Protein AF-A0AA51MIH5-F1 (afdb_monomer)

Foldseek 3Di:
DDDDPQDPCNVCVPVVLVPDDQQDDQPDPVLVVQLCVLCVVVVQDDDPLLVVLLVLVNVCSNPPPDPQDPPVSLVVQQVVCVVVPRPVNQCVNPVVGSQVSSCRSSVNDDHPPPPCPPPDPPD

Sequence (123 aa):
MMFSDVSLDEMFPRAHAVMRAPLPTLKTDDVYQLIQSNAAERGLTLTNEHMAVINFILDFYEHCDDCQNARMLADMLQDEFLPQGGRKYLYQLFPDGPLSTIHDIAELPKLGNETDKSFGTNW

Structure (mmCIF, N/CA/C/O backbone):
data_AF-A0AA51MIH5-F1
#
_entry.id   AF-A0AA51MIH5-F1
#
loop_
_atom_site.group_PDB
_atom_site.id
_atom_site.type_symbol
_atom_site.label_atom_id
_atom_site.label_alt_id
_atom_site.label_comp_id
_atom_site.label_asym_id
_atom_site.label_entity_id
_atom_site.label_seq_id
_atom_site.pdbx_PDB_ins_code
_atom_site.Cartn_x
_atom_site.Cartn_y
_atom_site.Cartn_z
_atom_site.occupancy
_atom_site.B_iso_or_equiv
_atom_site.auth_seq_id
_atom_site.auth_comp_id
_atom_site.auth_asym_id
_atom_site.auth_atom_id
_atom_site.pdbx_PDB_model_num
ATOM 1 N N . MET A 1 1 ? 45.024 13.698 -13.655 1.00 39.78 1 MET A N 1
ATOM 2 C CA . MET A 1 1 ? 44.386 13.148 -14.869 1.00 39.78 1 MET A CA 1
ATOM 3 C C . MET A 1 1 ? 43.016 12.652 -14.436 1.00 39.78 1 MET A C 1
ATOM 5 O O . MET A 1 1 ? 42.956 11.671 -13.715 1.00 39.78 1 MET A O 1
ATOM 9 N N . MET A 1 2 ? 41.957 13.413 -14.719 1.00 47.53 2 MET A N 1
ATOM 10 C CA . MET A 1 2 ? 40.573 13.036 -14.409 1.00 47.53 2 MET A CA 1
ATOM 11 C C . MET A 1 2 ? 39.983 12.392 -15.663 1.00 47.53 2 MET A C 1
ATOM 13 O O . MET A 1 2 ? 39.725 13.095 -16.633 1.00 47.53 2 MET A O 1
ATOM 17 N N . PHE A 1 3 ? 39.802 11.074 -15.647 1.00 48.88 3 PHE A N 1
ATOM 18 C CA . PHE A 1 3 ? 38.935 10.373 -16.590 1.00 48.88 3 PHE A CA 1
ATOM 19 C C . PHE A 1 3 ? 37.870 9.646 -15.771 1.00 48.88 3 PHE A C 1
ATOM 21 O O . PHE A 1 3 ? 38.071 8.538 -15.294 1.00 48.88 3 PHE A O 1
ATOM 28 N N . SER A 1 4 ? 36.822 10.422 -15.501 1.00 52.72 4 SER A N 1
ATOM 29 C CA . SER A 1 4 ? 35.405 10.064 -15.479 1.00 52.72 4 SER A CA 1
ATOM 30 C C . SER A 1 4 ? 35.024 8.623 -15.107 1.00 52.72 4 SER A C 1
ATOM 32 O O . SER A 1 4 ? 35.064 7.715 -15.938 1.00 52.72 4 SER A O 1
ATOM 34 N N . ASP A 1 5 ? 34.534 8.485 -13.879 1.00 53.50 5 ASP A N 1
ATOM 35 C CA . ASP A 1 5 ? 33.703 7.383 -13.389 1.00 53.50 5 ASP A CA 1
ATOM 36 C C . ASP A 1 5 ? 32.289 7.523 -13.999 1.00 53.50 5 ASP A C 1
ATOM 38 O O . ASP A 1 5 ? 31.328 7.887 -13.329 1.00 53.50 5 ASP A O 1
ATOM 42 N N . VAL A 1 6 ? 32.190 7.395 -15.328 1.00 58.72 6 VAL A N 1
ATOM 43 C CA . VAL A 1 6 ? 30.896 7.386 -16.034 1.00 58.72 6 VAL A CA 1
ATOM 44 C C . VAL A 1 6 ? 30.295 6.009 -15.803 1.00 58.72 6 VAL A C 1
ATOM 46 O O . VAL A 1 6 ? 30.864 5.008 -16.252 1.00 58.72 6 VAL A O 1
ATOM 49 N N . SER A 1 7 ? 29.172 5.942 -15.090 1.00 64.38 7 SER A N 1
ATOM 50 C CA . SER A 1 7 ? 28.493 4.671 -14.843 1.00 64.38 7 SER A CA 1
ATOM 51 C C . SER A 1 7 ? 28.027 4.049 -16.165 1.00 64.38 7 SER A C 1
ATOM 53 O O . SER A 1 7 ? 27.779 4.738 -17.160 1.00 64.38 7 SER A O 1
ATOM 55 N N . LEU A 1 8 ? 27.888 2.720 -16.193 1.00 57.78 8 LEU A N 1
ATOM 56 C CA . LEU A 1 8 ? 27.331 2.004 -17.349 1.00 57.78 8 LEU A CA 1
ATOM 57 C C . LEU A 1 8 ? 25.956 2.562 -17.774 1.00 57.78 8 LEU A C 1
ATOM 59 O O . LEU A 1 8 ? 25.639 2.532 -18.965 1.00 57.78 8 LEU A O 1
ATOM 63 N N . ASP A 1 9 ? 25.198 3.127 -16.828 1.00 54.47 9 ASP A N 1
ATOM 64 C CA . ASP A 1 9 ? 23.903 3.771 -17.064 1.00 54.47 9 ASP A CA 1
ATOM 65 C C . ASP A 1 9 ? 24.015 5.058 -17.892 1.00 54.47 9 ASP A C 1
ATOM 67 O O . ASP A 1 9 ? 23.198 5.288 -18.786 1.00 54.47 9 ASP A O 1
ATOM 71 N N . GLU A 1 10 ? 25.047 5.875 -17.657 1.00 63.31 10 GLU A N 1
ATOM 72 C CA . GLU A 1 10 ? 25.308 7.074 -18.465 1.00 63.31 10 GLU A CA 1
ATOM 73 C C . GLU A 1 10 ? 25.839 6.717 -19.858 1.00 63.31 10 GLU A C 1
ATOM 75 O O . GLU A 1 10 ? 25.538 7.394 -20.845 1.00 63.31 10 GLU A O 1
ATOM 80 N N . MET A 1 11 ? 26.625 5.644 -19.956 1.00 71.00 11 MET A N 1
ATOM 81 C CA . MET A 1 11 ? 27.318 5.273 -21.190 1.00 71.00 11 MET A CA 1
ATOM 82 C C . MET A 1 11 ? 26.400 4.558 -22.196 1.00 71.00 11 MET A C 1
ATOM 84 O O . MET A 1 11 ? 26.547 4.741 -23.408 1.00 71.00 11 MET A O 1
ATOM 88 N N . PHE A 1 12 ? 25.428 3.774 -21.717 1.00 68.50 12 PHE A N 1
ATOM 89 C CA . PHE A 1 12 ? 24.509 3.011 -22.567 1.00 68.50 12 PHE A CA 1
ATOM 90 C C . PHE A 1 12 ? 23.062 3.033 -22.045 1.00 68.50 12 PHE A C 1
ATOM 92 O O . PHE A 1 12 ? 22.498 1.977 -21.740 1.00 68.50 12 PHE A O 1
ATOM 99 N N . PRO A 1 13 ? 22.386 4.196 -22.049 1.00 62.94 13 PRO A N 1
ATOM 100 C CA . PRO A 1 13 ? 21.031 4.334 -21.504 1.00 62.94 13 PRO A CA 1
ATOM 101 C C . PRO A 1 13 ? 19.997 3.429 -22.198 1.00 62.94 13 PRO A C 1
ATOM 103 O O . PRO A 1 13 ? 18.978 3.070 -21.617 1.00 62.94 13 PRO A O 1
ATOM 106 N N . ARG A 1 14 ? 20.258 3.008 -23.446 1.00 57.09 14 ARG A N 1
ATOM 107 C CA . ARG A 1 14 ? 19.399 2.063 -24.183 1.00 57.09 14 ARG A CA 1
ATOM 108 C C . ARG A 1 14 ? 19.694 0.586 -23.904 1.00 57.09 14 ARG A C 1
ATOM 110 O O . ARG A 1 14 ? 18.831 -0.243 -24.173 1.00 57.09 14 ARG A O 1
ATOM 117 N N . ALA A 1 15 ? 20.879 0.241 -23.394 1.00 58.00 15 ALA A N 1
ATOM 118 C CA . ALA A 1 15 ? 21.236 -1.146 -23.082 1.00 58.00 15 ALA A CA 1
ATOM 119 C C . ALA A 1 15 ? 20.620 -1.617 -21.755 1.00 58.00 15 ALA A C 1
ATOM 121 O O . ALA A 1 15 ? 20.317 -2.801 -21.618 1.00 58.00 15 ALA A O 1
ATOM 122 N N . HIS A 1 16 ? 20.358 -0.695 -20.819 1.00 57.00 16 HIS A N 1
ATOM 123 C CA . HIS A 1 16 ? 19.711 -1.000 -19.540 1.00 57.00 16 HIS A CA 1
ATOM 124 C C . HIS A 1 16 ? 18.347 -1.683 -19.729 1.00 57.00 16 HIS A C 1
ATOM 126 O O . HIS A 1 16 ? 18.065 -2.679 -19.063 1.00 57.00 16 HIS A O 1
ATOM 132 N N . ALA A 1 17 ? 17.508 -1.198 -20.649 1.00 54.28 17 ALA A N 1
ATOM 133 C CA .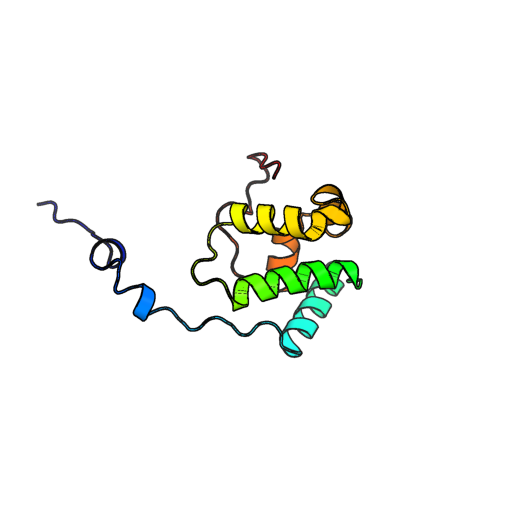 ALA A 1 17 ? 16.172 -1.762 -20.860 1.00 54.28 17 ALA A CA 1
ATOM 134 C C . ALA A 1 17 ? 16.201 -3.242 -21.296 1.00 54.28 17 ALA A C 1
ATOM 136 O O . ALA A 1 17 ? 15.265 -3.978 -21.013 1.00 54.28 17 ALA A O 1
ATOM 137 N N . VAL A 1 18 ? 17.282 -3.689 -21.947 1.00 59.59 18 VAL A N 1
ATOM 138 C CA . VAL A 1 18 ? 17.433 -5.064 -22.459 1.00 59.59 18 VAL A CA 1
ATOM 139 C C . VAL A 1 18 ? 18.000 -6.023 -21.399 1.00 59.59 18 VAL A C 1
ATOM 141 O O . VAL A 1 18 ? 17.846 -7.232 -21.532 1.00 59.59 18 VAL A O 1
ATOM 144 N N . MET A 1 19 ? 18.634 -5.508 -20.339 1.00 63.66 19 MET A N 1
ATOM 145 C CA . MET A 1 19 ? 19.292 -6.307 -19.290 1.00 63.66 19 MET A CA 1
ATOM 146 C C . MET A 1 19 ? 18.574 -6.287 -17.930 1.00 63.66 19 MET A C 1
ATOM 148 O O . MET A 1 19 ? 19.139 -6.760 -16.944 1.00 63.66 19 MET A O 1
ATOM 152 N N . ARG A 1 20 ? 17.347 -5.753 -17.836 1.00 63.41 20 ARG A N 1
ATOM 153 C CA . ARG A 1 20 ? 16.592 -5.809 -16.573 1.00 63.41 20 ARG A CA 1
ATOM 154 C C . ARG A 1 20 ? 16.202 -7.244 -16.226 1.00 63.41 20 ARG A C 1
ATOM 156 O O . ARG A 1 20 ? 15.889 -8.049 -17.102 1.00 63.41 20 ARG A O 1
ATOM 163 N N . ALA A 1 21 ? 16.201 -7.537 -14.926 1.00 66.81 21 ALA A N 1
ATOM 164 C CA . ALA A 1 21 ? 15.567 -8.737 -14.401 1.00 66.81 21 ALA A CA 1
ATOM 165 C C . ALA A 1 21 ? 14.083 -8.770 -14.827 1.00 66.81 21 ALA A C 1
ATOM 167 O O . ALA A 1 21 ? 13.479 -7.703 -14.971 1.00 66.81 21 ALA A O 1
ATOM 168 N N . PRO A 1 22 ? 13.498 -9.960 -15.051 1.00 76.00 22 PRO A N 1
ATOM 169 C CA . PRO A 1 22 ? 12.076 -10.065 -15.355 1.00 76.00 22 PRO A CA 1
ATOM 170 C C . PRO A 1 22 ? 11.239 -9.469 -14.217 1.00 76.00 22 PRO A C 1
ATOM 172 O O . PRO A 1 22 ? 11.638 -9.546 -13.052 1.00 76.00 22 PRO A O 1
ATOM 175 N N . LEU A 1 23 ? 10.078 -8.901 -14.563 1.00 78.75 23 LEU A N 1
ATOM 176 C CA . LEU A 1 23 ? 9.125 -8.409 -13.570 1.00 78.75 23 LEU A CA 1
ATOM 177 C C . LEU A 1 23 ? 8.739 -9.547 -12.613 1.00 78.75 23 LEU A C 1
ATOM 179 O O . LEU A 1 23 ? 8.585 -10.695 -13.053 1.00 78.75 23 LEU A O 1
ATOM 183 N N . PRO A 1 24 ? 8.632 -9.260 -11.306 1.00 84.81 24 PRO A N 1
ATOM 184 C CA . PRO A 1 24 ? 8.292 -10.279 -10.331 1.00 84.81 24 PRO A CA 1
ATOM 185 C C . PRO A 1 24 ? 6.863 -10.779 -10.562 1.00 84.81 24 PRO A C 1
ATOM 187 O O . PRO A 1 24 ? 6.011 -10.055 -11.065 1.00 84.81 24 PRO A O 1
ATOM 190 N N . THR A 1 25 ? 6.589 -12.017 -10.155 1.00 90.06 25 THR A N 1
ATOM 191 C CA . THR A 1 25 ? 5.219 -12.526 -10.014 1.00 90.06 25 THR A CA 1
ATOM 192 C C . THR A 1 25 ? 4.887 -12.530 -8.530 1.00 90.06 25 THR A C 1
ATOM 194 O O . THR A 1 25 ? 5.454 -13.314 -7.769 1.00 90.06 25 THR A O 1
ATOM 197 N N . LEU A 1 26 ? 4.021 -11.615 -8.114 1.00 92.56 26 LEU A N 1
ATOM 198 C CA . LEU A 1 26 ? 3.710 -11.318 -6.719 1.00 92.56 26 LEU A CA 1
ATOM 199 C C . LEU A 1 26 ? 2.329 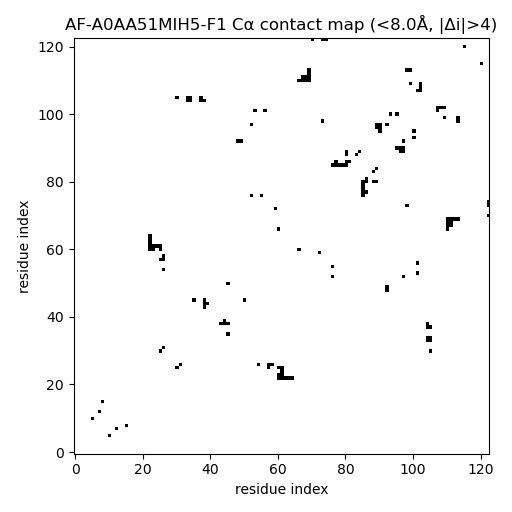-11.825 -6.306 1.00 92.56 26 LEU A C 1
ATOM 201 O O . LEU A 1 26 ? 2.121 -12.120 -5.136 1.00 92.56 26 LEU A O 1
ATOM 205 N N . LYS A 1 27 ? 1.376 -11.959 -7.231 1.00 94.38 27 LYS A N 1
ATOM 206 C CA . LYS A 1 27 ? 0.011 -12.419 -6.928 1.00 94.38 27 LYS A CA 1
ATOM 207 C C . LYS A 1 27 ? -0.089 -13.943 -6.831 1.00 94.38 27 LYS A C 1
ATOM 209 O O . LYS A 1 27 ? -0.879 -14.582 -7.526 1.00 94.38 27 LYS A O 1
ATOM 214 N N . THR A 1 28 ? 0.730 -14.534 -5.969 1.00 96.31 28 THR A N 1
ATOM 215 C CA . THR A 1 28 ? 0.761 -15.976 -5.690 1.00 96.31 28 THR A CA 1
ATOM 216 C C . THR A 1 28 ? 0.191 -16.279 -4.307 1.00 96.31 28 THR A C 1
ATOM 218 O O . THR A 1 28 ? 0.210 -15.428 -3.415 1.00 96.31 28 THR A O 1
ATOM 221 N N . ASP A 1 29 ? -0.297 -17.506 -4.106 1.00 96.75 29 ASP A N 1
ATOM 222 C CA . ASP A 1 29 ? -0.845 -17.934 -2.811 1.00 96.75 29 ASP A CA 1
ATOM 223 C C . ASP A 1 29 ? 0.173 -17.760 -1.674 1.00 96.75 29 ASP A C 1
ATOM 225 O O . ASP A 1 29 ? -0.181 -17.272 -0.602 1.00 96.75 29 ASP A O 1
ATOM 229 N N . ASP A 1 30 ? 1.445 -18.080 -1.926 1.00 96.44 30 ASP A N 1
ATOM 230 C CA . ASP A 1 30 ? 2.524 -17.953 -0.943 1.00 96.44 30 ASP A CA 1
ATOM 231 C C . ASP A 1 30 ? 2.721 -16.499 -0.488 1.00 96.44 30 ASP A C 1
ATOM 233 O O . ASP A 1 30 ? 2.848 -16.233 0.709 1.00 96.44 30 ASP A O 1
ATOM 237 N N . VAL A 1 31 ? 2.682 -15.539 -1.419 1.00 96.69 31 VAL A N 1
ATOM 238 C CA . VAL A 1 31 ? 2.807 -14.108 -1.096 1.00 96.69 31 VAL A CA 1
ATOM 239 C C . VAL A 1 31 ? 1.588 -13.617 -0.316 1.00 96.69 31 VAL A C 1
ATOM 241 O O . VAL A 1 31 ? 1.736 -12.881 0.659 1.00 96.69 31 VAL A O 1
ATOM 244 N N . TYR A 1 32 ? 0.377 -14.053 -0.670 1.00 97.75 32 TYR A N 1
ATOM 245 C CA . TYR A 1 32 ? -0.815 -13.694 0.102 1.00 97.75 32 TYR A CA 1
ATOM 246 C C . TYR A 1 32 ? -0.790 -14.263 1.525 1.00 97.75 32 TYR A C 1
ATOM 248 O O . TYR A 1 32 ? -1.218 -13.576 2.456 1.00 97.75 32 TYR A O 1
ATOM 256 N N . GLN A 1 33 ? -0.276 -15.481 1.715 1.00 97.88 33 GLN A N 1
ATOM 257 C CA . GLN A 1 33 ? -0.089 -16.065 3.048 1.00 97.88 33 GLN A CA 1
ATOM 258 C C . GLN A 1 33 ? 0.958 -15.298 3.861 1.00 97.88 33 GLN A C 1
ATOM 260 O O . GLN A 1 33 ? 0.719 -14.994 5.031 1.00 97.88 33 GLN A O 1
ATOM 265 N N . LEU A 1 34 ? 2.077 -14.921 3.236 1.00 97.81 34 LEU A N 1
ATOM 266 C CA . LEU A 1 34 ? 3.104 -14.078 3.852 1.00 97.81 34 LEU A CA 1
ATOM 267 C C . LEU A 1 34 ? 2.519 -12.742 4.328 1.00 97.81 34 LEU A C 1
ATOM 269 O O . LEU A 1 34 ? 2.668 -12.385 5.496 1.00 97.81 34 LEU A O 1
ATOM 273 N N . ILE A 1 35 ? 1.788 -12.040 3.456 1.00 98.19 35 ILE A N 1
ATOM 274 C CA . ILE A 1 35 ? 1.135 -10.760 3.769 1.00 98.19 35 ILE A CA 1
ATOM 275 C C . ILE A 1 35 ? 0.177 -10.905 4.956 1.00 98.19 35 ILE A C 1
ATOM 277 O O . ILE A 1 35 ? 0.190 -10.070 5.862 1.00 98.19 35 ILE A O 1
ATOM 281 N N . GLN A 1 36 ? -0.639 -11.964 4.979 1.00 97.94 36 GLN A N 1
ATOM 282 C CA . GLN A 1 36 ? -1.560 -12.225 6.089 1.00 97.94 36 GLN A CA 1
ATOM 283 C C . GLN A 1 36 ? -0.819 -12.491 7.402 1.00 97.94 36 GLN A C 1
ATOM 285 O O . GLN A 1 36 ? -1.195 -11.926 8.430 1.00 97.94 36 GLN A O 1
ATOM 290 N N . SER A 1 37 ? 0.244 -13.301 7.370 1.00 98.12 37 SER A N 1
ATOM 291 C CA . SER A 1 37 ? 1.075 -13.592 8.543 1.00 98.12 37 SER A CA 1
ATOM 292 C C . SER A 1 37 ? 1.722 -12.318 9.091 1.00 98.12 37 SER A C 1
ATOM 294 O O . SER A 1 37 ? 1.547 -11.982 10.262 1.00 98.12 37 SER A O 1
ATOM 296 N N . ASN A 1 38 ? 2.385 -11.549 8.225 1.00 98.12 38 ASN A N 1
ATOM 297 C CA . ASN A 1 38 ? 3.085 -10.319 8.594 1.00 98.12 38 ASN A CA 1
ATOM 298 C C . ASN A 1 38 ? 2.128 -9.237 9.119 1.00 98.12 38 ASN A C 1
ATOM 300 O O . ASN A 1 38 ? 2.458 -8.514 10.062 1.00 98.12 38 ASN A O 1
ATOM 304 N N . ALA A 1 39 ? 0.930 -9.115 8.538 1.00 97.56 39 ALA A N 1
ATOM 305 C CA . ALA A 1 39 ? -0.095 -8.202 9.038 1.00 97.56 39 ALA A CA 1
ATOM 306 C C . ALA A 1 39 ? -0.604 -8.627 10.425 1.00 97.56 39 ALA A C 1
ATOM 308 O O . ALA A 1 39 ? -0.698 -7.789 11.325 1.00 97.56 39 ALA A O 1
ATOM 309 N N . ALA A 1 40 ? -0.862 -9.924 10.627 1.00 96.94 40 ALA A N 1
ATOM 310 C CA . ALA A 1 40 ? -1.318 -10.460 11.907 1.00 96.94 40 ALA A CA 1
ATOM 311 C C . ALA A 1 40 ? -0.285 -10.257 13.028 1.00 96.94 40 ALA A C 1
ATOM 313 O O . ALA A 1 40 ? -0.652 -9.825 14.121 1.00 96.94 40 ALA A O 1
ATOM 314 N N . GLU A 1 41 ? 1.004 -10.481 12.754 1.00 96.62 41 GLU A N 1
ATOM 315 C CA . GLU A 1 41 ? 2.100 -10.218 13.702 1.00 96.62 41 GLU A CA 1
ATOM 316 C C . GLU A 1 41 ? 2.172 -8.748 14.140 1.00 96.62 41 GLU A C 1
ATOM 318 O O . GLU A 1 41 ? 2.553 -8.442 15.271 1.00 96.62 41 GLU A O 1
ATOM 323 N N . ARG A 1 42 ? 1.755 -7.832 13.262 1.00 93.38 42 ARG A N 1
ATOM 324 C CA . ARG A 1 42 ? 1.699 -6.386 13.520 1.00 93.38 42 ARG A CA 1
ATOM 325 C C . ARG A 1 42 ? 0.364 -5.924 14.112 1.00 93.38 42 ARG A C 1
ATOM 327 O O . ARG A 1 42 ? 0.186 -4.732 14.348 1.00 93.38 42 ARG A O 1
ATOM 334 N N . GLY A 1 43 ? -0.578 -6.837 14.354 1.00 95.38 43 GLY A N 1
ATOM 335 C CA . GLY A 1 43 ? -1.915 -6.511 14.857 1.00 95.38 43 GLY A CA 1
ATOM 336 C C . GLY A 1 43 ? -2.824 -5.821 13.831 1.00 95.38 43 GLY A C 1
ATOM 337 O O . GLY A 1 43 ? -3.837 -5.235 14.214 1.00 95.38 43 GLY A O 1
ATOM 338 N N . LEU A 1 44 ? -2.488 -5.886 12.539 1.00 95.69 44 LEU A N 1
ATOM 339 C CA . LEU A 1 44 ? -3.301 -5.361 11.446 1.00 95.69 44 LEU A CA 1
ATOM 340 C C . LEU A 1 44 ? -4.251 -6.450 10.933 1.00 95.69 44 LEU A C 1
ATOM 342 O O . LEU A 1 44 ? -3.824 -7.487 10.432 1.00 95.69 44 LEU A O 1
ATOM 346 N N . THR A 1 45 ? -5.559 -6.205 11.027 1.00 96.44 45 THR A N 1
ATOM 347 C CA . THR A 1 45 ? -6.572 -7.101 10.449 1.00 96.44 45 THR A CA 1
ATOM 348 C C . THR A 1 45 ? -6.862 -6.697 9.009 1.00 96.44 45 THR A C 1
ATOM 350 O O . THR A 1 45 ? -7.409 -5.624 8.766 1.00 96.44 45 THR A O 1
ATOM 353 N N . LEU A 1 46 ? -6.534 -7.568 8.054 1.00 97.69 46 LEU A N 1
ATOM 354 C CA . LEU A 1 46 ? -6.773 -7.318 6.633 1.00 97.69 46 LEU A CA 1
ATOM 355 C C . LEU A 1 46 ? -8.217 -7.658 6.253 1.00 97.69 46 LEU A C 1
ATOM 357 O O . LEU A 1 46 ? -8.601 -8.822 6.165 1.00 97.69 46 LEU A O 1
ATOM 361 N N . THR A 1 47 ? -9.025 -6.628 6.019 1.00 98.25 47 THR A N 1
ATOM 362 C CA . THR A 1 47 ? -10.370 -6.772 5.438 1.00 98.25 47 THR A CA 1
ATOM 363 C C . THR A 1 47 ? -10.314 -6.779 3.906 1.00 98.25 47 THR A C 1
ATOM 365 O O . THR A 1 47 ? -9.265 -6.534 3.309 1.00 98.25 47 THR A O 1
ATOM 368 N N . ASN A 1 48 ? -11.457 -6.991 3.247 1.00 98.25 48 ASN A N 1
ATOM 369 C CA . ASN A 1 48 ? -11.559 -6.924 1.784 1.00 98.25 48 ASN A CA 1
ATOM 370 C C . ASN A 1 48 ? -11.087 -5.569 1.229 1.00 98.25 48 ASN A C 1
ATOM 372 O O . ASN A 1 48 ? -10.450 -5.512 0.181 1.00 98.25 48 ASN A O 1
ATOM 376 N N . GLU A 1 49 ? -11.355 -4.488 1.958 1.00 98.12 49 GLU A N 1
ATOM 377 C CA . GLU A 1 49 ? -10.919 -3.133 1.631 1.00 98.12 49 GLU A CA 1
ATOM 378 C C . GLU A 1 49 ? -9.393 -2.998 1.666 1.00 98.12 49 GLU A C 1
ATOM 380 O O . GLU A 1 49 ? -8.807 -2.423 0.752 1.00 98.12 49 GLU A O 1
ATOM 385 N N . HIS A 1 50 ? -8.736 -3.579 2.675 1.00 98.44 50 HIS A N 1
ATOM 386 C CA . HIS A 1 50 ? -7.273 -3.606 2.749 1.00 98.44 50 HIS A CA 1
ATOM 387 C C . HIS A 1 50 ? -6.690 -4.423 1.595 1.00 98.44 50 HIS A C 1
ATOM 389 O O . HIS A 1 50 ? -5.740 -3.989 0.942 1.00 98.44 50 HIS A O 1
ATOM 395 N N . MET A 1 51 ? -7.294 -5.580 1.306 1.00 98.38 51 MET A N 1
ATOM 396 C CA . MET A 1 51 ? -6.859 -6.454 0.218 1.00 98.38 51 MET A CA 1
ATOM 397 C C . MET A 1 51 ? -6.998 -5.792 -1.154 1.00 98.38 51 MET A C 1
ATOM 399 O O . MET A 1 51 ? -6.159 -6.032 -2.016 1.00 98.38 51 MET A O 1
ATOM 403 N N . ALA A 1 52 ? -8.000 -4.935 -1.367 1.00 98.19 52 ALA A N 1
ATOM 404 C CA . ALA A 1 52 ? -8.127 -4.171 -2.608 1.00 98.19 52 ALA A CA 1
ATOM 405 C C . ALA A 1 52 ? -6.928 -3.230 -2.827 1.00 98.19 52 ALA A C 1
ATOM 407 O O . ALA A 1 52 ? -6.356 -3.213 -3.915 1.00 98.19 52 ALA A O 1
ATOM 408 N N . VAL A 1 53 ? -6.501 -2.506 -1.786 1.00 97.88 53 VAL A N 1
ATOM 409 C CA . VAL A 1 53 ? -5.335 -1.603 -1.853 1.00 97.88 53 VAL A CA 1
ATOM 410 C C . VAL A 1 53 ? -4.035 -2.390 -2.036 1.00 97.88 53 VAL A C 1
ATOM 412 O O . VAL A 1 53 ? -3.204 -2.021 -2.862 1.00 97.88 53 VAL A O 1
ATOM 415 N N . ILE A 1 54 ? -3.869 -3.500 -1.308 1.00 97.69 54 ILE A N 1
ATOM 416 C CA . ILE A 1 54 ? -2.709 -4.393 -1.453 1.00 97.69 54 ILE A CA 1
ATOM 417 C C . ILE A 1 54 ? -2.619 -4.912 -2.887 1.00 97.69 54 ILE A C 1
ATOM 419 O O . ILE A 1 54 ? -1.573 -4.786 -3.515 1.00 97.69 54 ILE A O 1
ATOM 423 N N . ASN A 1 55 ? -3.720 -5.438 -3.428 1.00 97.31 55 ASN A N 1
ATOM 424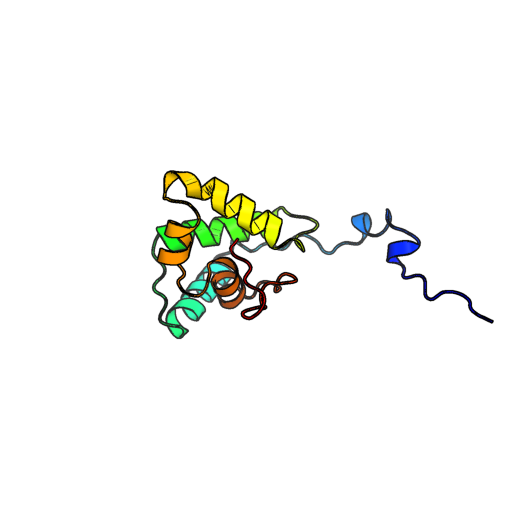 C CA . ASN A 1 55 ? -3.757 -5.969 -4.787 1.00 97.31 55 ASN A CA 1
ATOM 425 C C . ASN A 1 55 ? -3.383 -4.925 -5.834 1.00 97.31 55 ASN A C 1
ATOM 427 O O . ASN A 1 55 ? -2.643 -5.264 -6.749 1.00 97.31 55 ASN A O 1
ATOM 431 N N . PHE A 1 56 ? -3.836 -3.680 -5.672 1.00 95.94 56 PHE A N 1
ATOM 432 C CA . PHE A 1 56 ? -3.457 -2.586 -6.563 1.00 95.94 56 PHE A CA 1
ATOM 433 C C . PHE A 1 56 ? -1.941 -2.342 -6.567 1.00 95.94 56 PHE A C 1
ATOM 435 O O . PHE A 1 56 ? -1.338 -2.178 -7.624 1.00 95.94 56 PHE A O 1
ATOM 442 N N . ILE A 1 57 ? -1.302 -2.352 -5.393 1.00 93.75 57 ILE A N 1
ATOM 443 C CA . ILE A 1 57 ? 0.155 -2.180 -5.296 1.00 93.75 57 ILE A CA 1
ATOM 444 C C . ILE A 1 57 ? 0.889 -3.377 -5.910 1.00 93.75 57 ILE A C 1
ATOM 446 O O . ILE A 1 57 ? 1.861 -3.179 -6.633 1.00 93.75 57 ILE A O 1
ATOM 450 N N . LEU A 1 58 ? 0.425 -4.607 -5.670 1.00 94.06 58 LEU A N 1
ATOM 451 C CA . LEU A 1 58 ? 1.016 -5.789 -6.306 1.00 94.06 58 LEU A CA 1
ATOM 452 C C . LEU A 1 58 ? 0.883 -5.720 -7.835 1.00 94.06 58 LEU A C 1
ATOM 454 O O . LEU A 1 58 ? 1.871 -5.936 -8.529 1.00 94.06 58 LEU A O 1
ATOM 458 N N . ASP A 1 59 ? -0.292 -5.337 -8.352 1.00 92.12 59 ASP A N 1
ATOM 459 C CA . ASP A 1 59 ? -0.519 -5.130 -9.789 1.00 92.12 59 ASP A CA 1
ATOM 460 C C . ASP A 1 59 ? 0.448 -4.101 -10.370 1.00 92.12 59 ASP A C 1
ATOM 462 O O . ASP A 1 59 ? 1.010 -4.321 -11.442 1.00 92.12 59 ASP A O 1
ATOM 466 N N . PHE A 1 60 ? 0.674 -2.997 -9.656 1.00 88.88 60 PHE A N 1
ATOM 467 C CA . PHE A 1 60 ? 1.644 -1.993 -10.067 1.00 88.88 60 PHE A CA 1
ATOM 468 C C . PHE A 1 60 ? 3.035 -2.612 -10.232 1.00 88.88 60 PHE A C 1
ATOM 470 O O . PHE A 1 60 ? 3.610 -2.505 -11.310 1.00 88.88 60 PHE A O 1
ATOM 477 N N . TYR A 1 61 ? 3.552 -3.325 -9.229 1.00 86.75 61 TYR A N 1
ATOM 478 C CA . TYR A 1 61 ? 4.887 -3.935 -9.294 1.00 86.75 61 TYR A CA 1
ATOM 479 C C . TYR A 1 61 ? 5.028 -5.060 -10.329 1.00 86.75 61 TYR A C 1
ATOM 481 O O . TYR A 1 61 ? 6.124 -5.268 -10.847 1.00 86.75 61 TYR A O 1
ATOM 489 N N . GLU A 1 62 ? 3.947 -5.768 -10.660 1.00 89.12 62 GLU A N 1
ATOM 490 C CA . GLU A 1 62 ? 3.954 -6.781 -11.725 1.00 89.12 62 GLU A CA 1
ATOM 491 C C . GLU A 1 62 ? 3.980 -6.175 -13.141 1.00 89.12 62 GLU A C 1
ATOM 493 O O . GLU A 1 62 ? 4.345 -6.872 -14.086 1.00 89.12 62 GLU A O 1
ATOM 498 N N . HIS A 1 63 ? 3.604 -4.899 -13.308 1.00 83.75 63 HIS A N 1
ATOM 499 C CA . HIS A 1 63 ? 3.455 -4.251 -14.624 1.00 83.75 63 HIS A CA 1
ATOM 500 C C . HIS A 1 63 ? 4.351 -3.025 -14.835 1.00 83.75 63 HIS A C 1
ATOM 502 O O . HIS A 1 63 ? 4.397 -2.476 -15.938 1.00 83.75 63 HIS A O 1
ATOM 508 N N . CYS A 1 64 ? 5.034 -2.558 -13.795 1.00 78.00 64 CYS A N 1
ATOM 509 C CA . CYS A 1 64 ? 5.850 -1.359 -13.851 1.00 78.00 64 CYS A CA 1
ATOM 510 C C . CYS A 1 64 ? 7.338 -1.714 -14.025 1.00 78.00 64 CYS A C 1
ATOM 512 O O . CYS A 1 64 ? 7.954 -2.410 -13.225 1.00 78.00 64 CYS A O 1
ATOM 514 N N . ASP A 1 65 ? 7.924 -1.195 -15.103 1.00 67.44 65 ASP A N 1
ATOM 515 C CA . ASP A 1 65 ? 9.313 -1.453 -15.500 1.00 67.44 65 ASP A CA 1
ATOM 516 C C . ASP A 1 65 ? 10.349 -0.561 -14.783 1.00 67.44 65 ASP A C 1
ATOM 518 O O . ASP A 1 65 ? 11.546 -0.858 -14.819 1.00 67.44 65 ASP A O 1
ATOM 522 N N . ASP A 1 66 ? 9.913 0.554 -14.181 1.00 67.06 66 ASP A N 1
ATOM 523 C CA . ASP A 1 66 ? 10.762 1.540 -13.490 1.00 67.06 66 ASP A CA 1
ATOM 524 C C . ASP A 1 66 ? 10.011 2.196 -12.318 1.00 67.06 66 ASP A C 1
ATOM 526 O O . ASP A 1 66 ? 9.522 3.326 -12.382 1.00 67.06 66 ASP A O 1
ATOM 530 N N . CYS A 1 67 ? 9.860 1.435 -11.237 1.00 64.75 67 CYS A N 1
ATOM 531 C CA . CYS A 1 67 ? 8.932 1.753 -10.151 1.00 64.75 67 CYS A CA 1
ATOM 532 C C . CYS A 1 67 ? 9.507 2.623 -9.048 1.00 64.75 67 CYS A C 1
ATOM 534 O O . CYS A 1 67 ? 8.954 2.648 -7.959 1.00 64.75 67 CYS A O 1
ATOM 536 N N . GLN A 1 68 ? 10.592 3.356 -9.286 1.00 65.31 68 GLN A N 1
ATOM 537 C CA . GLN A 1 68 ? 11.282 4.073 -8.208 1.00 65.31 68 GLN A CA 1
ATOM 538 C C . GLN A 1 68 ? 10.542 5.327 -7.709 1.00 65.31 68 GLN A C 1
ATOM 540 O O . GLN A 1 68 ? 10.960 5.947 -6.730 1.00 65.31 68 GLN A O 1
ATOM 545 N N . ASN A 1 69 ? 9.448 5.727 -8.364 1.00 74.31 69 ASN A N 1
ATOM 546 C CA . ASN A 1 69 ? 8.746 6.967 -8.056 1.00 74.31 69 ASN A CA 1
ATOM 547 C C . ASN A 1 69 ? 7.560 6.749 -7.103 1.00 74.31 69 ASN A C 1
ATOM 549 O O . ASN A 1 69 ? 6.414 6.600 -7.532 1.00 74.31 69 ASN A O 1
ATOM 553 N N . ALA A 1 70 ? 7.838 6.829 -5.800 1.00 74.44 70 ALA A N 1
ATOM 554 C CA . ALA A 1 70 ? 6.823 6.747 -4.748 1.00 74.44 70 ALA A CA 1
ATOM 555 C C . ALA A 1 70 ? 5.666 7.738 -4.948 1.00 74.44 70 ALA A C 1
ATOM 557 O O . ALA A 1 70 ? 4.509 7.397 -4.708 1.00 74.44 70 ALA A O 1
ATOM 558 N N . ARG A 1 71 ? 5.967 8.954 -5.432 1.00 77.31 71 ARG A N 1
ATOM 559 C CA . ARG A 1 71 ? 4.970 10.007 -5.680 1.00 77.31 71 ARG A CA 1
ATOM 560 C C . ARG A 1 71 ? 3.957 9.591 -6.735 1.00 77.31 71 ARG A C 1
ATOM 562 O O . ARG A 1 71 ? 2.765 9.727 -6.506 1.00 77.31 71 ARG A O 1
ATOM 569 N N . MET A 1 72 ? 4.432 9.024 -7.840 1.00 83.94 72 MET A N 1
ATOM 570 C CA . MET A 1 72 ? 3.559 8.538 -8.907 1.00 83.94 72 MET A CA 1
ATOM 571 C C . MET A 1 72 ? 2.643 7.409 -8.423 1.00 83.94 72 MET A C 1
ATOM 573 O O . MET A 1 72 ? 1.450 7.441 -8.709 1.00 83.94 72 MET A O 1
ATOM 577 N N . LEU A 1 73 ? 3.167 6.452 -7.649 1.00 88.44 73 LEU A N 1
ATOM 578 C CA . LEU A 1 73 ? 2.351 5.372 -7.086 1.00 88.44 73 LEU A CA 1
ATOM 579 C C . LEU A 1 73 ? 1.286 5.904 -6.113 1.00 88.44 73 LEU A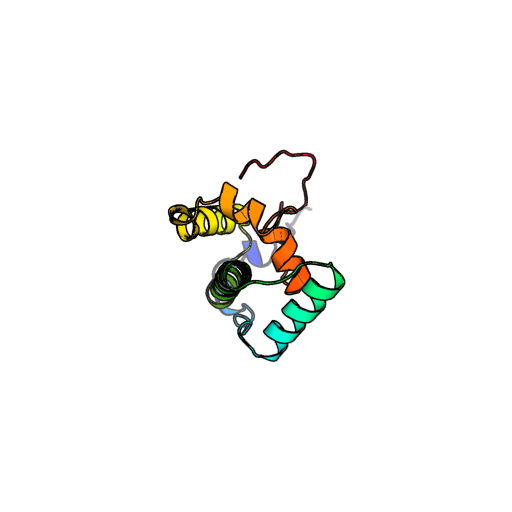 C 1
ATOM 581 O O . LEU A 1 73 ? 0.139 5.461 -6.142 1.00 88.44 73 LEU A O 1
ATOM 585 N N . ALA A 1 74 ? 1.643 6.866 -5.265 1.00 87.50 74 ALA A N 1
ATOM 586 C CA . ALA A 1 74 ? 0.692 7.472 -4.341 1.00 87.50 74 ALA A CA 1
ATOM 587 C C . ALA A 1 74 ? -0.401 8.278 -5.053 1.00 87.50 74 ALA A C 1
ATOM 589 O O . ALA A 1 74 ? -1.563 8.168 -4.665 1.00 87.50 74 ALA A O 1
ATOM 590 N N . ASP A 1 75 ? -0.051 9.039 -6.094 1.00 88.88 75 ASP A N 1
ATOM 591 C CA . ASP A 1 75 ? -1.020 9.773 -6.915 1.00 88.88 75 ASP A CA 1
ATOM 592 C C . ASP A 1 75 ? -1.993 8.790 -7.602 1.00 88.88 75 ASP A C 1
ATOM 594 O O . ASP A 1 75 ? -3.206 8.982 -7.567 1.00 88.88 75 ASP A O 1
ATOM 598 N N . MET A 1 76 ? -1.490 7.666 -8.127 1.00 92.06 76 MET A N 1
ATOM 599 C CA . MET A 1 76 ? -2.331 6.612 -8.713 1.00 92.06 76 MET A CA 1
ATOM 600 C C . MET A 1 76 ? -3.270 5.956 -7.695 1.00 92.06 76 MET A C 1
ATOM 602 O O . MET A 1 76 ? -4.446 5.758 -7.986 1.00 92.06 76 MET A O 1
ATOM 606 N N . LEU A 1 77 ? -2.778 5.639 -6.494 1.00 92.56 77 LEU A N 1
ATOM 607 C CA . LEU A 1 77 ? -3.613 5.117 -5.407 1.00 92.56 77 LEU A CA 1
ATOM 608 C C . LEU A 1 77 ? -4.695 6.116 -4.993 1.00 92.56 77 LEU A C 1
ATOM 610 O O . LEU A 1 77 ? -5.838 5.736 -4.742 1.00 92.56 77 LEU A O 1
ATOM 614 N N . GLN A 1 78 ? -4.330 7.392 -4.893 1.00 93.25 78 GLN A N 1
ATOM 615 C CA . GLN A 1 78 ? -5.261 8.464 -4.575 1.00 93.25 78 GLN A CA 1
ATOM 616 C C . GLN A 1 78 ? -6.408 8.520 -5.588 1.00 93.25 78 GLN A C 1
ATOM 618 O O . GLN A 1 78 ? -7.564 8.643 -5.175 1.00 93.25 78 GLN A O 1
ATOM 623 N N . ASP A 1 79 ? -6.086 8.434 -6.876 1.00 95.81 79 ASP A N 1
ATOM 624 C CA . ASP A 1 79 ? -7.060 8.498 -7.964 1.00 95.81 79 ASP A CA 1
ATOM 625 C C . ASP A 1 79 ? -7.931 7.237 -8.032 1.00 95.81 79 ASP A C 1
ATOM 627 O O . ASP A 1 79 ? -9.156 7.352 -8.119 1.00 95.81 79 ASP A O 1
ATOM 631 N N . GLU A 1 80 ? -7.332 6.048 -7.905 1.00 96.25 80 GLU A N 1
ATOM 632 C CA . GLU A 1 80 ? -8.053 4.766 -7.904 1.00 96.25 80 GLU A CA 1
ATOM 633 C C . GLU A 1 80 ? -9.085 4.707 -6.771 1.00 96.25 80 GLU A C 1
ATOM 635 O O . GLU A 1 80 ? -10.238 4.322 -6.975 1.00 96.25 80 GLU A O 1
ATOM 640 N N . PHE A 1 81 ? -8.691 5.147 -5.571 1.00 96.69 81 PHE A N 1
ATOM 641 C CA . PHE A 1 81 ? -9.541 5.091 -4.383 1.00 96.69 81 PHE A CA 1
ATOM 642 C C . PHE A 1 81 ? -10.311 6.391 -4.107 1.00 96.69 81 PHE A C 1
ATOM 644 O O . PHE A 1 81 ? -10.927 6.551 -3.044 1.00 96.69 81 PHE A O 1
ATOM 651 N N . LEU A 1 82 ? -10.310 7.340 -5.049 1.00 97.31 82 LEU A N 1
ATOM 652 C CA . LEU A 1 82 ? -11.034 8.606 -4.926 1.00 97.31 82 LEU A CA 1
ATOM 653 C C . LEU A 1 82 ? -12.535 8.408 -4.625 1.00 97.31 82 LEU A C 1
ATOM 655 O O . LEU A 1 82 ? -13.038 9.103 -3.734 1.00 97.31 82 LEU A O 1
ATOM 659 N N . PRO A 1 83 ? -13.256 7.450 -5.252 1.00 97.62 83 PRO A N 1
ATOM 660 C CA . PRO A 1 83 ? -14.669 7.200 -4.952 1.00 97.62 83 PRO A CA 1
ATOM 661 C C . PRO A 1 83 ? -14.938 6.748 -3.508 1.00 97.62 83 PRO A C 1
ATOM 663 O O . PRO A 1 83 ? -16.025 6.996 -2.987 1.00 97.62 83 P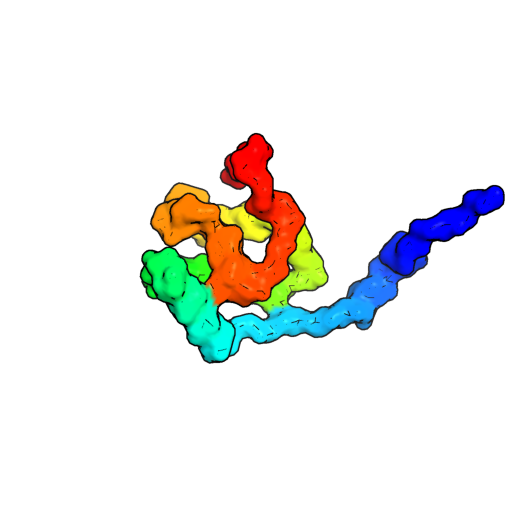RO A O 1
ATOM 666 N N . GLN A 1 84 ? -13.967 6.109 -2.846 1.00 97.62 84 GLN A N 1
ATOM 667 C CA . GLN A 1 84 ? -14.066 5.671 -1.446 1.00 97.62 84 GLN A CA 1
ATOM 668 C C . GLN A 1 84 ? -13.612 6.758 -0.455 1.00 97.62 84 GLN A C 1
ATOM 670 O O . GLN A 1 84 ? -13.796 6.607 0.752 1.00 97.62 84 GLN A O 1
ATOM 675 N N . GLY A 1 85 ? -13.065 7.876 -0.947 1.00 95.88 85 GLY A N 1
ATOM 676 C CA . GLY A 1 85 ? -12.582 9.001 -0.140 1.00 95.88 85 GLY A CA 1
ATOM 677 C C . GLY A 1 85 ? -11.086 9.296 -0.284 1.00 95.88 85 GLY A C 1
ATOM 678 O O . GLY A 1 85 ? -10.562 10.127 0.467 1.00 95.88 85 GLY A O 1
ATOM 679 N N . GLY A 1 86 ? -10.397 8.630 -1.216 1.00 95.44 86 GLY A N 1
ATOM 680 C CA . GLY A 1 86 ? -8.987 8.837 -1.548 1.00 95.44 86 GLY A CA 1
ATOM 681 C C . GLY A 1 86 ? -8.081 8.734 -0.323 1.00 95.44 86 GLY A C 1
ATOM 682 O O . GLY A 1 86 ? -8.189 7.810 0.479 1.00 95.44 86 GLY A O 1
ATOM 683 N N . ARG A 1 87 ? -7.226 9.735 -0.118 1.00 93.62 87 ARG A N 1
ATOM 684 C CA . ARG A 1 87 ? -6.181 9.773 0.908 1.00 93.62 87 ARG A CA 1
ATOM 685 C C . ARG A 1 87 ? -6.760 9.531 2.285 1.00 93.62 87 ARG A C 1
ATOM 687 O O . ARG A 1 87 ? -6.216 8.760 3.064 1.00 93.62 87 ARG A O 1
ATOM 694 N N . LYS A 1 88 ? -7.895 10.166 2.589 1.00 94.94 88 LYS A N 1
ATOM 695 C CA . LYS A 1 88 ? -8.549 10.007 3.889 1.00 94.94 88 LYS A CA 1
ATOM 696 C C . LYS A 1 88 ? -8.955 8.553 4.127 1.00 94.94 88 LYS A C 1
ATOM 698 O O . LYS A 1 88 ? -8.744 8.054 5.223 1.00 94.94 88 LYS A O 1
ATOM 703 N N . TYR A 1 89 ? -9.508 7.896 3.113 1.00 97.50 89 TYR A N 1
ATOM 704 C CA . TYR A 1 89 ? -9.885 6.488 3.176 1.00 97.50 89 TYR A CA 1
ATOM 705 C C . TYR A 1 89 ? -8.657 5.578 3.314 1.00 97.50 89 TYR A C 1
ATOM 707 O O . TYR A 1 89 ? -8.613 4.730 4.201 1.00 97.50 89 TYR A O 1
ATOM 715 N N . LEU A 1 90 ? -7.607 5.821 2.528 1.00 96.56 90 LEU A N 1
ATOM 716 C CA . LEU A 1 90 ? -6.368 5.042 2.591 1.00 96.56 90 LEU A CA 1
ATOM 717 C C . LEU A 1 90 ? -5.689 5.120 3.970 1.00 96.56 90 LEU A C 1
ATOM 719 O O . LEU A 1 90 ? -5.262 4.096 4.493 1.00 96.56 90 LEU A O 1
ATOM 723 N N . TYR A 1 91 ? -5.647 6.299 4.600 1.00 95.38 91 TYR A N 1
ATOM 724 C CA . TYR A 1 91 ? -5.109 6.467 5.961 1.00 95.38 91 TYR A CA 1
ATOM 725 C C . TYR A 1 91 ? -6.041 5.939 7.064 1.00 95.38 91 TYR A C 1
ATOM 727 O O . TYR A 1 91 ? -5.593 5.716 8.185 1.00 95.38 91 TYR A O 1
ATOM 735 N N . GLN A 1 92 ? -7.332 5.740 6.780 1.00 96.19 92 GLN A N 1
ATOM 736 C CA . GLN A 1 92 ? -8.231 5.039 7.702 1.00 96.19 92 GLN A CA 1
ATOM 737 C C . GLN A 1 92 ? -7.966 3.532 7.709 1.00 96.19 92 GLN A C 1
ATOM 739 O O . GLN A 1 92 ? -8.040 2.921 8.771 1.00 96.19 92 GLN A O 1
ATOM 744 N N . LEU A 1 93 ? -7.649 2.954 6.547 1.00 96.94 93 LEU A N 1
ATOM 745 C CA . LEU A 1 93 ? -7.256 1.548 6.426 1.00 96.94 93 LEU A CA 1
ATOM 746 C C . LEU A 1 93 ? -5.835 1.306 6.954 1.0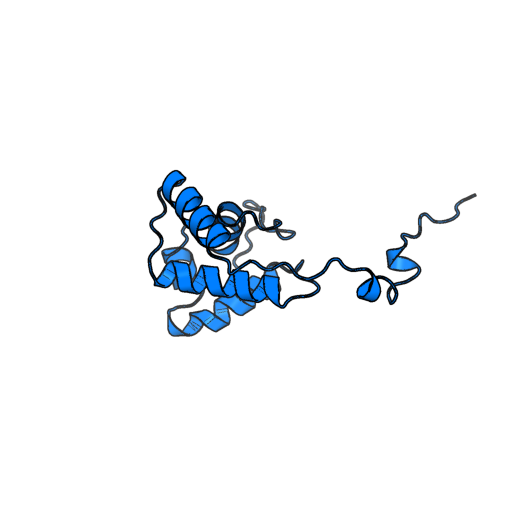0 96.94 93 LEU A C 1
ATOM 748 O O . LEU A 1 93 ? -5.586 0.351 7.679 1.00 96.94 93 LEU A O 1
ATOM 752 N N . PHE A 1 94 ? -4.901 2.200 6.631 1.00 95.56 94 PHE A N 1
ATOM 753 C CA . PHE A 1 94 ? -3.491 2.073 6.997 1.00 95.56 94 PHE A CA 1
ATOM 754 C C . PHE A 1 94 ? -3.028 3.322 7.764 1.00 95.56 94 PHE A C 1
ATOM 756 O O . PHE A 1 94 ? -2.502 4.255 7.149 1.00 95.56 94 PHE A O 1
ATOM 763 N N . PRO A 1 95 ? -3.206 3.367 9.100 1.00 92.38 95 PRO A N 1
ATOM 764 C CA . PRO A 1 95 ? -2.902 4.551 9.910 1.00 92.38 95 PRO A CA 1
ATOM 765 C C . PRO A 1 95 ? -1.444 5.019 9.829 1.00 92.38 95 PRO A C 1
ATOM 767 O O . PRO A 1 95 ? -1.186 6.221 9.843 1.00 92.38 95 PRO A O 1
ATOM 770 N N . ASP A 1 96 ? -0.502 4.082 9.687 1.00 90.25 96 ASP A N 1
ATOM 771 C CA . ASP A 1 96 ? 0.933 4.363 9.536 1.00 90.25 96 ASP A CA 1
ATOM 772 C C . ASP A 1 96 ? 1.343 4.691 8.086 1.00 90.25 96 ASP A C 1
ATOM 774 O O . ASP A 1 96 ? 2.515 4.930 7.794 1.00 90.25 96 ASP A O 1
ATOM 778 N N . GLY A 1 97 ? 0.368 4.749 7.176 1.00 91.69 97 GLY A N 1
ATOM 779 C CA . GLY A 1 97 ? 0.537 5.040 5.758 1.00 91.69 97 GLY A CA 1
ATOM 780 C C . GLY A 1 97 ? 0.410 3.780 4.889 1.00 91.69 97 GLY A C 1
ATOM 781 O O . GLY A 1 97 ? 1.035 2.759 5.193 1.00 91.69 97 GLY A O 1
ATOM 782 N N . PRO A 1 98 ? -0.360 3.831 3.783 1.00 94.12 98 PRO A N 1
ATOM 783 C CA . PRO A 1 98 ? -0.656 2.659 2.956 1.00 94.12 98 PRO A CA 1
ATOM 784 C C . PRO A 1 98 ? 0.594 2.072 2.300 1.00 94.12 98 PRO A C 1
ATOM 786 O O . PRO A 1 98 ? 0.822 0.872 2.401 1.00 94.12 98 PRO A O 1
ATOM 789 N N . LEU A 1 99 ? 1.442 2.911 1.693 1.00 92.00 99 LEU A N 1
ATOM 790 C CA . LEU A 1 99 ? 2.647 2.446 1.007 1.00 92.00 99 LEU A CA 1
ATOM 791 C C . LEU A 1 99 ? 3.607 1.764 1.976 1.00 92.00 99 LEU A C 1
ATOM 793 O O . LEU A 1 99 ? 3.854 0.574 1.823 1.00 92.00 99 LEU A O 1
ATOM 797 N N . SER A 1 100 ? 4.075 2.470 3.009 1.00 90.75 100 SER A N 1
ATOM 798 C CA . SER A 1 100 ? 5.037 1.905 3.963 1.00 90.75 100 SER A CA 1
ATOM 799 C C . SER A 1 100 ? 4.521 0.623 4.613 1.00 90.75 100 SER A C 1
ATOM 801 O O . SER A 1 100 ? 5.286 -0.324 4.759 1.00 90.75 100 SER A O 1
ATOM 803 N N . THR A 1 101 ? 3.239 0.577 4.991 1.00 94.19 101 THR A N 1
ATOM 804 C CA . THR A 1 101 ? 2.661 -0.618 5.619 1.00 94.19 101 THR A CA 1
ATOM 805 C C . THR A 1 101 ? 2.651 -1.795 4.649 1.00 94.19 101 THR A C 1
ATOM 807 O O . THR A 1 101 ? 3.061 -2.890 5.024 1.00 94.19 101 THR A O 1
ATOM 810 N N . ILE A 1 102 ? 2.217 -1.577 3.404 1.00 95.38 102 ILE A N 1
ATOM 811 C CA . ILE A 1 102 ? 2.093 -2.645 2.406 1.00 95.38 102 ILE A CA 1
ATOM 812 C C . ILE A 1 102 ? 3.469 -3.131 1.943 1.00 95.38 102 ILE A C 1
ATOM 814 O O . ILE A 1 102 ? 3.674 -4.337 1.853 1.00 95.38 102 ILE A O 1
ATOM 818 N N . HIS A 1 103 ? 4.425 -2.227 1.723 1.00 93.06 103 HIS A N 1
ATOM 819 C CA . HIS A 1 103 ? 5.792 -2.602 1.354 1.00 93.06 103 HIS A CA 1
ATOM 820 C C . HIS A 1 103 ? 6.443 -3.461 2.430 1.00 93.06 103 HIS A C 1
ATOM 822 O O . HIS A 1 103 ? 7.052 -4.481 2.128 1.00 93.06 103 HIS A O 1
ATOM 828 N N . ASP A 1 104 ? 6.255 -3.082 3.692 1.00 93.25 104 ASP A N 1
ATOM 829 C CA . ASP A 1 104 ? 6.786 -3.831 4.817 1.00 93.25 104 ASP A CA 1
ATOM 830 C C . ASP A 1 104 ? 6.155 -5.233 4.954 1.00 93.25 104 ASP A C 1
ATOM 832 O O . ASP A 1 104 ? 6.883 -6.189 5.206 1.00 93.25 104 ASP A O 1
ATOM 836 N N . ILE A 1 105 ? 4.826 -5.383 4.831 1.00 96.69 105 ILE A N 1
ATOM 837 C CA . ILE A 1 105 ? 4.167 -6.699 5.006 1.00 96.69 105 ILE A CA 1
ATOM 838 C C . ILE A 1 105 ? 4.308 -7.613 3.785 1.00 96.69 105 ILE A C 1
ATOM 840 O O . ILE A 1 105 ? 4.260 -8.830 3.948 1.00 96.69 105 ILE A O 1
ATOM 844 N N . ALA A 1 106 ? 4.475 -7.045 2.589 1.00 95.12 106 ALA A N 1
ATOM 845 C CA . ALA A 1 106 ? 4.671 -7.782 1.341 1.00 95.12 106 ALA A CA 1
ATOM 846 C C . ALA A 1 106 ? 6.155 -7.936 0.955 1.00 95.12 106 ALA A C 1
ATOM 848 O O . ALA A 1 106 ? 6.446 -8.447 -0.122 1.00 95.12 106 ALA A O 1
ATOM 849 N N . GLU A 1 107 ? 7.079 -7.484 1.811 1.00 92.75 107 GLU A N 1
ATOM 850 C CA . GLU A 1 107 ? 8.533 -7.519 1.584 1.00 92.75 107 GLU A CA 1
ATOM 851 C C . GLU A 1 107 ? 8.971 -6.876 0.252 1.00 92.75 107 GLU A C 1
ATOM 853 O O . GLU A 1 107 ? 9.929 -7.301 -0.396 1.00 92.75 107 GLU A O 1
ATOM 858 N N . LEU A 1 108 ? 8.270 -5.819 -0.161 1.00 88.81 108 LEU A N 1
ATOM 859 C CA . LEU A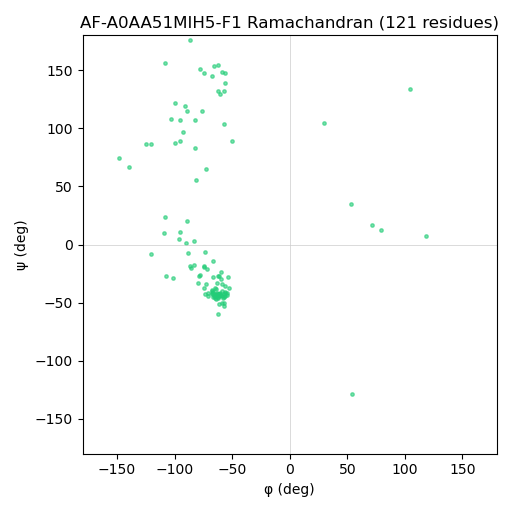 1 108 ? 8.575 -5.082 -1.385 1.00 88.81 108 LEU A CA 1
ATOM 860 C C . LEU A 1 108 ? 9.769 -4.136 -1.169 1.00 88.81 108 LEU A C 1
ATOM 862 O O . LEU A 1 108 ? 9.986 -3.643 -0.055 1.00 88.81 108 LEU A O 1
ATOM 866 N N . PRO A 1 109 ? 10.552 -3.839 -2.223 1.00 82.62 109 PRO A N 1
ATOM 867 C CA . PRO A 1 109 ? 11.647 -2.882 -2.128 1.00 82.62 109 PRO A CA 1
ATOM 868 C C . PRO A 1 109 ? 11.117 -1.501 -1.736 1.00 82.62 109 PRO A C 1
ATOM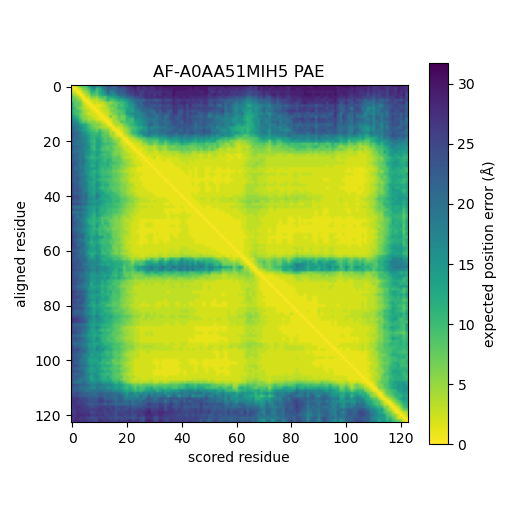 870 O O . PRO A 1 109 ? 10.200 -0.986 -2.366 1.00 82.62 109 PRO A O 1
ATOM 873 N N . LYS A 1 110 ? 11.718 -0.881 -0.717 1.00 70.56 110 LYS A N 1
ATOM 874 C CA . LYS A 1 110 ? 11.331 0.467 -0.282 1.00 70.56 110 LYS A CA 1
ATOM 875 C C . LYS A 1 110 ? 11.574 1.480 -1.390 1.00 70.56 110 LYS A C 1
ATOM 877 O O . LYS A 1 110 ? 12.671 1.530 -1.955 1.00 70.56 110 LYS A O 1
ATOM 882 N N . LEU A 1 111 ? 10.581 2.317 -1.665 1.00 68.62 111 LEU A N 1
ATOM 883 C CA . LEU A 1 111 ? 10.725 3.397 -2.631 1.00 68.62 111 LEU A CA 1
ATOM 884 C C . LEU A 1 111 ? 11.568 4.532 -2.037 1.00 68.62 111 LEU A C 1
ATOM 886 O O . LEU A 1 111 ? 11.552 4.813 -0.833 1.00 68.62 111 LEU A O 1
ATOM 890 N N . GLY A 1 112 ? 12.322 5.220 -2.897 1.00 55.38 112 GLY A N 1
ATOM 891 C CA . GLY A 1 112 ? 13.046 6.423 -2.495 1.00 55.38 112 GLY A CA 1
ATOM 892 C C . GLY A 1 112 ? 12.075 7.464 -1.927 1.00 55.38 112 GLY A C 1
ATOM 893 O O . GLY A 1 112 ? 11.061 7.770 -2.552 1.00 55.38 112 GLY A O 1
ATOM 894 N N . ASN A 1 113 ? 12.408 8.035 -0.763 1.00 55.09 113 ASN A N 1
ATOM 895 C CA . ASN A 1 113 ? 11.624 9.038 -0.017 1.00 55.09 113 ASN A CA 1
ATOM 896 C C . ASN A 1 113 ? 10.430 8.523 0.822 1.00 55.09 113 ASN A C 1
ATOM 898 O O . ASN A 1 113 ? 9.660 9.339 1.322 1.00 55.09 113 ASN A O 1
ATOM 902 N N . GLU A 1 114 ? 10.286 7.214 1.063 1.00 52.22 114 GLU A N 1
ATOM 903 C CA . GLU A 1 114 ? 9.226 6.686 1.952 1.00 52.22 114 GLU A CA 1
ATOM 904 C C . GLU A 1 114 ? 9.455 6.963 3.448 1.00 52.22 114 GLU A C 1
ATOM 906 O O . GLU A 1 114 ? 8.521 6.906 4.245 1.00 52.22 114 GLU A O 1
ATOM 911 N N . THR A 1 115 ? 10.698 7.237 3.860 1.00 46.72 115 THR A N 1
ATOM 912 C CA . THR A 1 115 ? 11.105 7.238 5.280 1.00 46.72 115 THR A CA 1
ATOM 913 C C . THR A 1 115 ? 11.383 8.624 5.857 1.00 46.72 115 THR A C 1
ATOM 915 O O . THR A 1 115 ? 12.112 8.735 6.841 1.00 46.72 115 THR A O 1
ATOM 918 N N . ASP A 1 116 ? 10.822 9.695 5.295 1.00 43.53 116 ASP A N 1
ATOM 919 C CA . ASP A 1 116 ? 10.983 11.013 5.906 1.00 43.53 116 ASP A CA 1
ATOM 920 C C . ASP A 1 116 ? 9.757 11.420 6.730 1.00 43.53 116 ASP A C 1
ATOM 922 O O . ASP A 1 116 ? 8.841 12.090 6.263 1.00 43.53 116 ASP A O 1
ATOM 926 N N . LYS A 1 117 ? 9.745 11.012 8.007 1.00 44.34 117 LYS A N 1
ATOM 927 C CA . LYS A 1 117 ? 8.783 11.529 9.000 1.00 44.34 117 LYS A CA 1
ATOM 928 C C . LYS A 1 117 ? 9.006 13.023 9.308 1.00 44.34 117 LYS A C 1
ATOM 930 O O . LYS A 1 117 ? 8.141 13.629 9.936 1.00 44.34 117 LYS A O 1
ATOM 935 N N . SER A 1 118 ? 10.147 13.609 8.918 1.00 42.50 118 SER A N 1
ATOM 936 C CA . SER A 1 118 ? 10.537 14.994 9.222 1.00 42.50 118 SER A CA 1
ATOM 937 C C . SER A 1 118 ? 10.312 15.954 8.053 1.00 42.50 118 SER A C 1
ATOM 939 O O . SER A 1 118 ? 10.047 17.136 8.272 1.00 42.50 118 SER A O 1
ATOM 941 N N . PHE A 1 119 ? 10.375 15.477 6.817 1.00 41.25 119 PHE A N 1
ATOM 942 C CA . PHE A 1 119 ? 9.894 16.211 5.660 1.00 41.25 119 PHE A CA 1
ATOM 943 C C . PHE A 1 119 ? 8.462 15.789 5.420 1.00 41.25 119 PHE A C 1
ATOM 945 O O . PHE A 1 119 ? 8.201 14.758 4.813 1.00 41.25 119 PHE A O 1
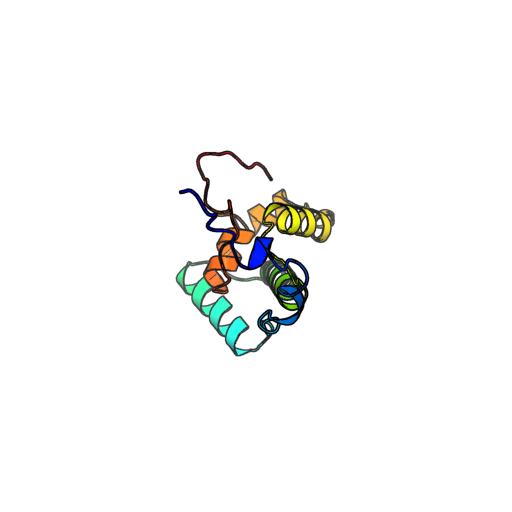ATOM 952 N N . GLY A 1 120 ? 7.540 16.604 5.931 1.00 38.69 120 GLY A N 1
ATOM 953 C CA . GLY A 1 120 ? 6.117 16.482 5.671 1.00 38.69 120 GLY A CA 1
ATOM 954 C C . GLY A 1 120 ? 5.836 16.378 4.176 1.00 38.69 120 GLY A C 1
ATOM 955 O O . GLY A 1 120 ? 5.565 17.372 3.508 1.00 38.69 120 GLY A O 1
ATOM 956 N N . THR A 1 121 ? 5.837 15.160 3.659 1.00 40.88 121 THR A N 1
ATOM 957 C CA . THR A 1 121 ? 5.094 14.808 2.468 1.00 40.88 121 THR A CA 1
ATOM 958 C C . THR A 1 121 ? 3.680 14.552 2.956 1.00 40.88 121 THR A C 1
ATOM 960 O O . THR A 1 121 ? 3.238 13.444 3.242 1.00 40.88 121 THR A O 1
ATOM 963 N N . ASN A 1 122 ? 2.946 15.655 3.096 1.00 37.38 122 ASN A N 1
ATOM 964 C CA . ASN A 1 122 ? 1.547 15.592 2.722 1.00 37.38 122 ASN A CA 1
ATOM 965 C C . ASN A 1 122 ? 1.554 15.150 1.255 1.00 37.38 122 ASN A C 1
ATOM 967 O O . ASN A 1 122 ? 1.944 15.937 0.392 1.00 37.38 122 ASN A O 1
ATOM 971 N N . TRP A 1 123 ? 1.235 13.882 1.016 1.00 51.03 123 TRP A N 1
ATOM 972 C CA . TRP A 1 123 ? 0.879 13.376 -0.304 1.00 51.03 123 TRP A CA 1
ATOM 973 C C . TRP A 1 123 ? -0.323 14.159 -0.810 1.00 51.03 123 TRP A C 1
ATOM 975 O O . TRP A 1 123 ? -1.352 14.107 -0.106 1.00 51.03 123 TRP A O 1
#

Nearest PDB structures (foldseek):
  2a5w-assembly1_A  TM=7.003E-01  e=5.052E-02  Archaeoglobus fulgidus DSM 4304
  2a5w-assembly2_B  TM=7.185E-01  e=5.052E-02  Archaeoglobus fulgidus DSM 4304

pLDDT: mean 81.25, std 18.84, range [37.38, 98.44]

Organism: NCBI:txid2735563

Secondary structure (DSSP, 8-state):
-------HHHH-TTTGGGSPPPPP---SHHHHHHHHHHHHHTT----HHHHHHHHHHHHHHHH-S----HHHHHHHHHHHTGGGTTHHHHHHH-TT-HHHHHHHHTTPPPPTTTT-SSS----

Solvent-accessible surface area (backbone atoms only — not comparable to full-atom values): 7605 Å² total; per-residue (Å²): 138,89,82,76,91,70,49,69,65,76,76,36,66,75,56,53,78,78,67,59,78,76,70,59,88,59,96,40,71,67,47,53,51,46,29,52,52,46,27,50,78,69,72,45,82,82,46,73,70,50,48,52,57,49,48,53,53,46,52,45,55,49,71,48,93,76,72,61,50,45,65,60,55,51,54,50,51,32,60,73,36,40,91,73,51,15,63,66,40,45,40,68,75,24,76,87,34,52,64,65,52,47,30,63,34,61,71,45,83,82,42,67,82,76,81,47,90,82,57,81,73,80,124

Mean predicted aligned error: 9.29 Å

InterPro domains:
  IPR007453 Sulphur transfer protein DsrC/TusE [PF04358] (35-110)
  IPR025526 DsrC-like domain superfamily [SSF69721] (35-110)
  IPR042072 DsrC-like protein, C-terminal domain [G3DSA:1.10.10.370] (46-112)

Radius of gyration: 17.3 Å; Cα contacts (8 Å, |Δi|>4): 83; chains: 1; bounding box: 59×34×39 Å